Protein AF-A0A9D9NZW2-F1 (afdb_monomer_lite)

Structure (mmCIF, N/CA/C/O backbone):
data_AF-A0A9D9NZW2-F1
#
_entry.id   AF-A0A9D9NZW2-F1
#
loop_
_atom_site.group_PDB
_atom_site.id
_atom_site.type_symbol
_atom_site.label_atom_id
_atom_site.label_alt_id
_atom_site.label_comp_id
_atom_site.label_asym_id
_atom_site.label_entity_id
_atom_site.label_seq_id
_atom_site.pdbx_PDB_ins_code
_atom_site.Cartn_x
_atom_site.Cartn_y
_atom_site.Cartn_z
_atom_site.occupancy
_atom_site.B_iso_or_equiv
_atom_site.auth_seq_id
_atom_site.auth_comp_id
_atom_site.auth_asym_id
_atom_site.auth_atom_id
_atom_site.pdbx_PDB_model_num
ATOM 1 N N . MET A 1 1 ? 6.372 -15.892 -9.070 1.00 62.84 1 MET A N 1
ATOM 2 C CA . MET A 1 1 ? 6.797 -15.330 -7.766 1.00 62.84 1 MET A CA 1
ATOM 3 C C . MET A 1 1 ? 5.922 -14.153 -7.320 1.00 62.84 1 MET A C 1
ATOM 5 O O . MET A 1 1 ? 5.403 -14.233 -6.219 1.00 62.84 1 MET A O 1
ATOM 9 N N . LEU A 1 2 ? 5.647 -13.140 -8.160 1.00 72.00 2 LEU A N 1
ATOM 10 C CA . LEU A 1 2 ? 4.783 -11.990 -7.802 1.00 72.00 2 LEU A CA 1
ATOM 11 C C . LEU A 1 2 ? 3.370 -12.362 -7.312 1.00 72.00 2 LEU A C 1
ATOM 13 O O . LEU A 1 2 ? 2.926 -11.854 -6.289 1.00 72.00 2 LEU A O 1
ATOM 17 N N . GLY A 1 3 ? 2.687 -13.294 -7.989 1.00 74.12 3 GLY A N 1
ATOM 18 C CA . GLY A 1 3 ? 1.343 -13.726 -7.580 1.00 74.12 3 GLY A CA 1
ATOM 19 C C . GLY A 1 3 ? 1.293 -14.337 -6.174 1.00 74.12 3 GLY A C 1
ATOM 20 O O . GLY A 1 3 ? 0.371 -14.058 -5.420 1.00 74.12 3 GLY A O 1
ATOM 21 N N . GLY A 1 4 ? 2.322 -15.098 -5.782 1.00 78.94 4 GLY A N 1
ATOM 22 C CA . GLY A 1 4 ? 2.422 -15.648 -4.426 1.00 78.94 4 GLY A CA 1
ATOM 23 C C . GLY A 1 4 ? 2.634 -14.563 -3.368 1.00 78.94 4 GLY A C 1
ATOM 24 O O . GLY A 1 4 ? 2.028 -14.629 -2.306 1.00 78.94 4 GLY A O 1
ATOM 25 N N . GLY A 1 5 ? 3.429 -13.534 -3.683 1.00 81.75 5 GLY A N 1
ATOM 26 C CA . GLY A 1 5 ? 3.628 -12.381 -2.801 1.00 81.75 5 GLY A CA 1
ATOM 27 C C . GLY A 1 5 ? 2.346 -11.578 -2.578 1.00 81.75 5 GLY A C 1
ATOM 28 O O . GLY A 1 5 ? 2.044 -11.228 -1.443 1.00 81.75 5 GLY A O 1
ATOM 29 N N . LEU A 1 6 ? 1.550 -11.354 -3.630 1.00 82.50 6 LEU A N 1
ATOM 30 C CA . LEU A 1 6 ? 0.251 -10.679 -3.513 1.00 82.50 6 LEU A CA 1
ATOM 31 C C . LEU A 1 6 ? -0.757 -11.482 -2.697 1.00 82.50 6 LEU A C 1
ATOM 33 O O . LEU A 1 6 ? -1.469 -10.906 -1.881 1.00 82.50 6 LEU A O 1
ATOM 37 N N . ILE A 1 7 ? -0.801 -12.802 -2.891 1.00 84.00 7 ILE A N 1
ATOM 38 C CA . ILE A 1 7 ? -1.645 -13.682 -2.078 1.00 84.00 7 ILE A CA 1
ATOM 39 C C . ILE A 1 7 ? -1.197 -13.620 -0.616 1.00 84.00 7 ILE A C 1
ATOM 41 O O . ILE A 1 7 ? -2.038 -13.465 0.261 1.00 84.00 7 ILE A O 1
ATOM 4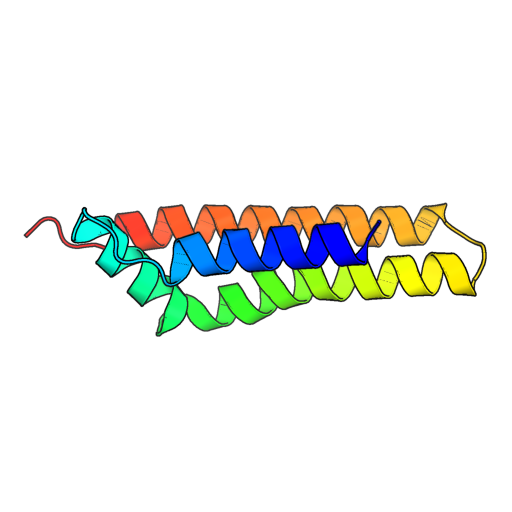5 N N . GLY A 1 8 ? 0.110 -13.685 -0.349 1.00 86.88 8 GLY A N 1
ATOM 46 C CA . GLY A 1 8 ? 0.655 -13.562 1.004 1.00 86.88 8 GLY A CA 1
ATOM 47 C C . GLY A 1 8 ? 0.298 -12.228 1.661 1.00 86.88 8 GLY A C 1
ATOM 48 O O . GLY A 1 8 ? -0.200 -12.221 2.782 1.00 86.88 8 GLY A O 1
ATOM 49 N N . LEU A 1 9 ? 0.476 -11.115 0.943 1.00 85.19 9 LEU A N 1
ATOM 50 C CA . LEU A 1 9 ? 0.098 -9.780 1.410 1.00 85.19 9 LEU A CA 1
ATOM 51 C C . LEU A 1 9 ? -1.403 -9.692 1.696 1.00 85.19 9 LEU A C 1
ATOM 53 O O . LEU A 1 9 ? -1.800 -9.208 2.750 1.00 85.19 9 LEU A O 1
ATOM 57 N N . PHE A 1 10 ? -2.235 -10.187 0.780 1.00 84.31 10 PHE A N 1
ATOM 58 C CA . PHE A 1 10 ? -3.681 -10.199 0.958 1.00 84.31 10 PHE A CA 1
ATOM 59 C C . PHE A 1 10 ? -4.088 -11.013 2.187 1.00 84.31 10 PHE A C 1
ATOM 61 O O . PHE A 1 10 ? -4.876 -10.535 2.994 1.00 84.31 10 PHE A O 1
ATOM 68 N N . VAL A 1 11 ? -3.537 -12.219 2.351 1.00 86.62 11 VAL A N 1
ATOM 69 C CA . VAL A 1 11 ? -3.817 -13.083 3.506 1.00 86.62 11 VAL A CA 1
ATOM 70 C C . VAL A 1 11 ? -3.395 -12.402 4.804 1.00 86.62 11 VAL A C 1
ATOM 72 O O . VAL A 1 11 ? -4.158 -12.428 5.764 1.00 86.62 11 VAL A O 1
ATOM 75 N N . LEU A 1 12 ? -2.226 -11.758 4.825 1.00 88.06 12 LEU A N 1
ATOM 76 C CA . LEU A 1 12 ? -1.727 -11.038 5.993 1.00 88.06 12 LEU A CA 1
ATOM 77 C C . LEU A 1 12 ? -2.650 -9.869 6.367 1.00 88.06 12 LEU A C 1
ATOM 79 O O . LEU A 1 12 ? -3.179 -9.847 7.476 1.00 88.06 12 LEU A O 1
ATOM 83 N N . VAL A 1 13 ? -2.944 -8.969 5.426 1.00 84.12 13 VAL A N 1
ATOM 84 C CA . VAL A 1 13 ? -3.828 -7.814 5.668 1.00 84.12 13 VAL A CA 1
ATOM 85 C C . VAL A 1 13 ? -5.246 -8.263 6.037 1.00 84.12 13 VAL A C 1
ATOM 87 O O . VAL A 1 13 ? -5.854 -7.726 6.960 1.00 84.12 13 VAL A O 1
ATOM 90 N N . ALA A 1 14 ? -5.782 -9.284 5.365 1.00 81.12 14 ALA A N 1
ATOM 91 C CA . ALA A 1 14 ? -7.086 -9.845 5.705 1.00 81.12 14 ALA A CA 1
ATOM 92 C C . ALA A 1 14 ? -7.089 -10.455 7.112 1.00 81.12 14 ALA A C 1
ATOM 94 O O . ALA A 1 14 ? -8.071 -10.302 7.837 1.00 81.12 14 ALA A O 1
ATOM 95 N N . SER A 1 15 ? -6.000 -11.117 7.514 1.00 82.19 15 SER A N 1
ATOM 96 C CA . SER A 1 15 ? -5.884 -11.675 8.859 1.00 82.19 15 SER A CA 1
ATOM 97 C C . SER A 1 15 ? -5.878 -10.584 9.930 1.00 82.19 15 SER A C 1
ATOM 99 O O . SER A 1 15 ? -6.583 -10.717 10.923 1.00 82.19 15 SER A O 1
ATOM 101 N N . GLU A 1 16 ? -5.192 -9.467 9.696 1.00 82.00 16 GLU A N 1
ATOM 102 C CA . GLU A 1 16 ? -5.149 -8.343 10.639 1.00 82.00 16 GLU A CA 1
ATOM 103 C C . GLU A 1 16 ? -6.483 -7.597 10.743 1.00 82.00 16 GLU A C 1
ATOM 105 O O . GLU A 1 16 ? -6.833 -7.101 11.807 1.00 82.00 16 GLU A O 1
ATOM 110 N N . LEU A 1 17 ? -7.259 -7.516 9.660 1.00 80.75 17 LEU A N 1
ATOM 111 C CA . LEU A 1 17 ? -8.509 -6.750 9.658 1.00 80.75 17 LEU A CA 1
ATOM 112 C C . LEU A 1 17 ? -9.739 -7.573 10.056 1.00 80.75 17 LEU A C 1
ATOM 114 O O . LEU A 1 17 ? -10.701 -7.013 10.583 1.00 80.75 17 LEU A O 1
ATOM 118 N N . LEU A 1 18 ? -9.749 -8.878 9.771 1.00 78.44 18 LEU A N 1
ATOM 119 C CA . LEU A 1 18 ? -10.961 -9.705 9.849 1.00 78.44 18 LEU A CA 1
ATOM 120 C C . LEU A 1 18 ? -10.919 -10.772 10.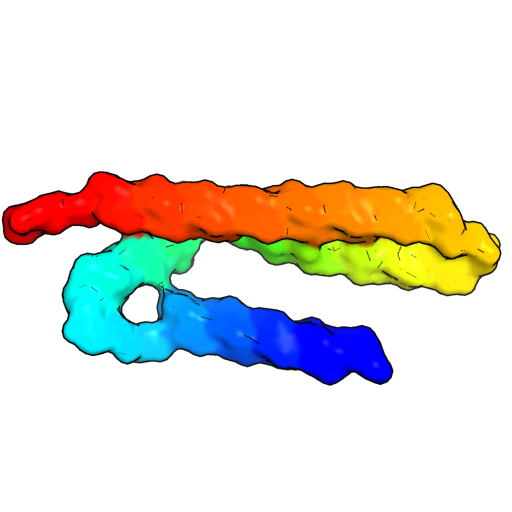943 1.00 78.44 18 LEU A C 1
ATOM 122 O O . LEU A 1 18 ? -11.974 -11.293 11.315 1.00 78.44 18 LEU A O 1
ATOM 126 N N . VAL A 1 19 ? -9.740 -11.131 11.459 1.00 80.88 19 VAL A N 1
ATOM 127 C CA . VAL A 1 19 ? -9.648 -12.147 12.515 1.00 80.88 19 VAL A CA 1
ATOM 128 C C . VAL A 1 19 ? -10.174 -11.565 13.832 1.00 80.88 19 VAL A C 1
ATOM 130 O O . VAL A 1 19 ? -9.890 -10.412 14.165 1.00 80.88 19 VAL A O 1
ATOM 133 N N . PRO A 1 20 ? -10.949 -12.338 14.615 1.00 72.44 20 PRO A N 1
ATOM 134 C CA . PRO A 1 20 ? -11.366 -11.919 15.945 1.00 72.44 20 PRO A CA 1
ATOM 135 C C . PRO A 1 20 ? -10.153 -11.615 16.827 1.00 72.44 20 PRO A C 1
ATOM 137 O O . PRO A 1 20 ? -9.316 -12.480 17.082 1.00 72.44 20 PRO A O 1
ATOM 140 N N . HIS A 1 21 ? -10.073 -10.384 17.323 1.00 72.44 21 HIS A N 1
ATOM 141 C CA . HIS A 1 21 ? -9.011 -9.978 18.233 1.00 72.44 21 HIS A CA 1
ATOM 142 C C . HIS A 1 21 ? -9.409 -10.311 19.670 1.00 72.44 21 HIS A C 1
ATOM 144 O O . HIS A 1 21 ? -10.505 -9.967 20.110 1.00 72.44 21 HIS A O 1
ATOM 150 N N . ALA A 1 22 ? -8.500 -10.926 20.432 1.00 70.06 22 ALA A N 1
ATOM 151 C CA . ALA A 1 22 ? -8.719 -11.199 21.856 1.00 70.06 22 ALA A CA 1
ATOM 152 C C . ALA A 1 22 ? -8.864 -9.908 22.688 1.00 70.06 22 ALA A C 1
ATOM 154 O O . ALA A 1 22 ? -9.494 -9.909 23.743 1.00 70.06 22 ALA A O 1
ATOM 155 N N . ASN A 1 23 ? -8.292 -8.800 22.207 1.00 79.50 23 ASN A N 1
ATOM 156 C CA . ASN A 1 23 ? -8.386 -7.493 22.838 1.00 79.50 23 ASN A CA 1
ATOM 157 C C . ASN A 1 23 ? -9.503 -6.658 22.189 1.00 79.50 23 ASN A C 1
ATOM 159 O O . ASN A 1 23 ? -9.434 -6.314 21.007 1.00 79.50 23 ASN A O 1
ATOM 163 N N . LEU A 1 24 ? -10.502 -6.290 22.997 1.00 81.19 24 LEU A N 1
ATOM 164 C CA . LEU A 1 24 ? -11.636 -5.443 22.612 1.00 81.19 24 LEU A CA 1
ATOM 165 C C . LEU A 1 24 ? -11.208 -4.091 22.021 1.00 81.19 24 LEU A C 1
ATOM 167 O O . LEU A 1 24 ? -11.894 -3.583 21.137 1.00 81.19 24 LEU A O 1
ATOM 171 N N . HIS A 1 25 ? -10.085 -3.520 22.466 1.00 80.31 25 HIS A N 1
ATOM 172 C CA . HIS A 1 25 ? -9.553 -2.287 21.885 1.00 80.31 25 HIS A CA 1
ATOM 173 C C . HIS A 1 25 ? -9.061 -2.534 20.453 1.00 80.31 25 HIS A C 1
ATOM 175 O O . HIS A 1 25 ? -9.491 -1.856 19.530 1.00 80.31 25 HIS A O 1
ATOM 181 N N . VAL A 1 26 ? -8.274 -3.581 20.206 1.00 81.31 26 VAL A N 1
ATOM 182 C CA . VAL A 1 26 ? -7.782 -3.863 18.845 1.00 81.31 26 VAL A CA 1
ATOM 183 C C . VAL A 1 26 ? -8.938 -4.183 17.884 1.00 81.31 26 VAL A C 1
ATOM 185 O O . VAL A 1 26 ? -8.959 -3.692 16.758 1.00 81.31 26 VAL A O 1
ATOM 188 N N . ALA A 1 27 ? -9.970 -4.895 18.352 1.00 83.31 27 ALA A N 1
ATOM 189 C CA . ALA A 1 27 ? -11.183 -5.132 17.564 1.00 83.31 27 ALA A CA 1
ATOM 190 C C . ALA A 1 27 ? -11.922 -3.828 17.194 1.00 83.31 27 ALA A C 1
ATOM 192 O O . ALA A 1 27 ? -12.436 -3.697 16.082 1.00 83.31 27 ALA A O 1
ATOM 193 N N . LYS A 1 28 ? -11.981 -2.854 18.114 1.00 84.38 28 LYS A N 1
ATOM 194 C CA . LYS A 1 28 ? -12.577 -1.534 17.850 1.00 84.38 28 LYS A CA 1
ATOM 195 C C . LYS A 1 28 ? -11.741 -0.728 16.844 1.00 84.38 28 LYS A C 1
ATOM 197 O O . LYS A 1 28 ? -12.339 -0.163 15.932 1.00 84.38 28 LYS A O 1
ATOM 202 N N . ALA A 1 29 ? -10.406 -0.743 16.937 1.00 86.12 29 ALA A N 1
ATOM 203 C CA . ALA A 1 29 ? -9.515 -0.103 15.953 1.00 86.12 29 ALA A CA 1
ATOM 204 C C . ALA A 1 29 ? -9.722 -0.687 14.549 1.00 86.12 29 ALA A C 1
ATOM 206 O O . ALA A 1 29 ? -9.995 0.051 13.605 1.00 86.12 29 ALA A O 1
ATOM 207 N N . ALA A 1 30 ? -9.692 -2.017 14.415 1.00 86.19 30 ALA A N 1
ATOM 208 C CA . ALA A 1 30 ? -9.920 -2.693 13.135 1.00 86.19 30 ALA A CA 1
ATOM 209 C C . ALA A 1 30 ? -11.291 -2.337 12.522 1.00 86.19 30 ALA A C 1
ATOM 211 O O . ALA A 1 30 ? -11.447 -2.219 11.303 1.00 86.19 30 ALA A O 1
ATOM 212 N N . ARG A 1 31 ? -12.306 -2.099 13.362 1.00 86.31 31 ARG A N 1
ATOM 213 C CA . ARG A 1 31 ? -13.621 -1.639 12.905 1.00 86.31 31 ARG A CA 1
ATOM 214 C C . ARG A 1 31 ? -13.598 -0.196 12.384 1.00 86.31 31 ARG A C 1
ATOM 216 O O . ARG A 1 31 ? -14.218 0.058 11.353 1.00 86.31 31 ARG A O 1
ATOM 223 N N . LEU A 1 32 ? -12.878 0.717 13.043 1.00 86.56 32 LEU A N 1
ATOM 224 C CA . LEU A 1 32 ? -12.692 2.103 12.573 1.00 86.56 32 LEU A CA 1
ATOM 225 C C . LEU A 1 32 ? -11.955 2.154 11.226 1.00 86.56 32 LEU A C 1
ATOM 227 O O . LEU A 1 32 ? -12.284 2.962 10.357 1.00 86.56 32 LEU A O 1
ATOM 231 N N . LEU A 1 33 ? -11.008 1.237 11.020 1.00 87.19 33 LEU A N 1
ATOM 232 C CA . LEU A 1 33 ? -10.300 1.075 9.749 1.00 87.19 33 LEU A CA 1
ATOM 233 C C . LEU A 1 33 ? -11.201 0.567 8.617 1.00 87.19 33 LEU A C 1
ATOM 235 O O . LEU A 1 33 ? -11.045 0.981 7.471 1.00 87.19 33 LEU A O 1
ATOM 239 N N . THR A 1 34 ? -12.145 -0.330 8.912 1.00 85.69 34 THR A N 1
ATOM 240 C CA . THR A 1 34 ? -12.933 -1.029 7.878 1.00 85.69 34 THR A CA 1
ATOM 241 C C . THR A 1 34 ? -14.291 -0.414 7.568 1.00 85.69 34 THR A C 1
ATOM 243 O O . THR A 1 34 ? -14.836 -0.732 6.510 1.00 85.69 34 THR A O 1
ATOM 246 N N . HIS A 1 35 ? -14.856 0.419 8.450 1.00 81.94 35 HIS A N 1
ATOM 247 C CA . HIS A 1 35 ? -16.213 0.953 8.285 1.00 81.94 35 HIS A CA 1
ATOM 248 C C . HIS A 1 35 ? -16.266 2.477 8.128 1.00 81.94 35 HIS A C 1
ATOM 250 O O . HIS A 1 35 ? -16.868 2.887 7.151 1.00 81.94 35 HIS A O 1
ATOM 256 N N . ASP A 1 36 ? -15.638 3.273 9.001 1.00 78.44 36 ASP A N 1
ATOM 257 C CA . ASP A 1 36 ? -15.397 4.734 8.910 1.00 78.44 36 ASP A CA 1
ATOM 258 C C . ASP A 1 36 ? -14.698 5.179 10.222 1.00 78.44 36 ASP A C 1
ATOM 260 O O . ASP A 1 36 ? -14.891 4.502 11.239 1.00 78.44 36 ASP A O 1
ATOM 264 N N . PRO A 1 37 ? -13.908 6.278 10.268 1.00 86.06 37 PRO A N 1
ATOM 265 C CA . PRO A 1 37 ? -13.648 7.275 9.216 1.00 86.06 37 PRO A CA 1
ATOM 266 C C . PRO A 1 37 ? -12.478 6.931 8.274 1.00 86.06 37 PRO A C 1
ATOM 268 O O . PRO A 1 37 ? -12.285 7.586 7.251 1.00 86.06 37 PRO A O 1
ATOM 271 N N . TYR A 1 38 ? -11.688 5.902 8.586 1.00 90.50 38 TYR A N 1
ATOM 272 C CA . TYR A 1 38 ? -10.403 5.644 7.919 1.00 90.50 38 TYR A CA 1
ATOM 273 C C . TYR A 1 38 ? -10.495 4.768 6.668 1.00 90.50 38 TYR A C 1
ATOM 275 O O . TYR A 1 38 ? -9.538 4.655 5.900 1.00 90.50 38 TYR A O 1
ATOM 283 N N . ARG A 1 39 ? -11.661 4.163 6.433 1.00 89.94 39 ARG A N 1
ATOM 284 C CA . ARG A 1 39 ? -11.896 3.215 5.340 1.00 89.94 39 ARG A CA 1
ATOM 285 C C . ARG A 1 39 ? -11.550 3.791 3.969 1.00 89.94 39 ARG A C 1
ATOM 287 O O . ARG A 1 39 ? -10.987 3.091 3.129 1.00 89.94 39 ARG A O 1
ATOM 294 N N . GLY A 1 40 ? -11.892 5.058 3.733 1.00 91.06 40 GLY A N 1
ATOM 295 C CA . GLY A 1 40 ? -11.590 5.739 2.475 1.00 91.06 40 GLY A CA 1
ATOM 296 C C . GLY A 1 40 ? -10.087 5.837 2.217 1.00 91.06 40 GLY A C 1
ATOM 297 O O . GLY A 1 40 ? -9.625 5.459 1.141 1.00 91.06 40 GLY A O 1
ATOM 298 N N . GLU A 1 41 ? -9.319 6.277 3.216 1.00 91.88 41 GLU A N 1
ATOM 299 C CA . GLU A 1 41 ? -7.862 6.387 3.102 1.00 91.88 41 GLU A CA 1
ATOM 300 C C . GLU A 1 41 ? -7.207 5.007 2.947 1.00 91.88 41 GLU A C 1
ATOM 302 O O . GLU A 1 41 ? -6.374 4.824 2.059 1.00 91.88 41 GLU A O 1
ATOM 307 N N . LEU A 1 42 ? -7.648 4.011 3.722 1.00 89.94 42 LEU A N 1
ATOM 308 C CA . LEU A 1 42 ? -7.151 2.638 3.623 1.00 89.94 42 LEU A CA 1
ATOM 309 C C . LEU A 1 42 ? -7.321 2.068 2.205 1.00 89.94 42 LEU A C 1
ATOM 311 O O . LEU A 1 42 ? -6.402 1.457 1.655 1.00 89.94 42 LEU A O 1
ATOM 315 N N . LEU A 1 43 ? -8.488 2.278 1.590 1.00 89.81 43 LEU A N 1
ATOM 316 C CA . LEU A 1 43 ? -8.771 1.780 0.244 1.00 89.81 43 LEU A CA 1
ATOM 317 C C . LEU A 1 43 ? -8.023 2.567 -0.838 1.00 89.81 43 LEU A C 1
ATOM 319 O O . LEU A 1 43 ? -7.466 1.965 -1.755 1.00 89.81 43 LEU A O 1
ATOM 323 N N . VAL A 1 44 ? -8.005 3.898 -0.759 1.00 92.88 44 VAL A N 1
ATOM 324 C CA . VAL A 1 44 ? -7.416 4.740 -1.811 1.00 92.88 44 VAL A CA 1
ATOM 325 C C . VAL A 1 44 ? -5.894 4.758 -1.723 1.00 92.88 44 VAL A C 1
ATOM 327 O O . VAL A 1 44 ? -5.220 4.527 -2.725 1.00 92.88 44 VAL A O 1
ATOM 330 N N . VAL A 1 45 ? -5.340 5.018 -0.541 1.00 93.00 45 VAL A N 1
ATOM 331 C CA . VAL A 1 45 ? -3.895 5.176 -0.347 1.00 93.00 45 VAL A CA 1
ATOM 332 C C . VAL A 1 45 ? -3.246 3.830 -0.055 1.00 93.00 45 VAL A C 1
ATOM 334 O O . VAL A 1 45 ? -2.311 3.450 -0.755 1.00 93.00 45 VAL A O 1
ATOM 337 N N . GLY A 1 46 ? -3.769 3.068 0.907 1.00 89.81 46 GLY A N 1
ATOM 338 C CA . GLY A 1 46 ? -3.216 1.758 1.260 1.00 89.81 46 GLY A CA 1
ATOM 339 C C . GLY A 1 46 ? -3.272 0.768 0.092 1.00 89.81 46 GLY A C 1
ATOM 340 O O . GLY A 1 46 ? -2.240 0.295 -0.380 1.00 89.81 46 GLY A O 1
ATOM 341 N N . LEU A 1 47 ? -4.471 0.482 -0.422 1.00 88.62 47 LEU A N 1
ATOM 342 C CA . LEU A 1 47 ? -4.645 -0.492 -1.507 1.00 88.62 47 LEU A CA 1
ATOM 343 C C . LEU A 1 47 ? -4.419 0.119 -2.900 1.00 88.62 47 LEU A C 1
ATOM 345 O O . LEU A 1 47 ? -3.711 -0.460 -3.726 1.00 88.62 47 LEU A O 1
ATOM 349 N N . GLY A 1 48 ? -5.001 1.284 -3.184 1.00 92.44 48 GLY A N 1
ATOM 350 C CA . GLY A 1 48 ? -4.866 1.934 -4.488 1.00 92.44 48 GLY A CA 1
ATOM 351 C C . GLY A 1 48 ? -3.424 2.359 -4.774 1.00 92.44 48 GLY A C 1
ATOM 352 O O . GLY A 1 48 ? -2.793 1.850 -5.701 1.00 92.44 48 GLY A O 1
ATOM 353 N N . VAL A 1 49 ? -2.872 3.260 -3.963 1.00 95.50 49 VAL A N 1
ATOM 354 C CA . VAL A 1 49 ? -1.493 3.736 -4.156 1.00 95.50 49 VAL A CA 1
ATOM 355 C C . VAL A 1 49 ? -0.474 2.673 -3.741 1.00 95.50 49 VAL A C 1
ATOM 357 O O . VAL A 1 49 ? 0.449 2.405 -4.500 1.00 95.50 49 VAL A O 1
ATOM 360 N N . GLY A 1 50 ? -0.648 2.017 -2.594 1.00 93.56 50 GLY A N 1
ATOM 361 C CA . GLY A 1 50 ? 0.334 1.070 -2.055 1.00 93.56 50 GLY A CA 1
ATOM 362 C C . GLY A 1 50 ? 0.459 -0.262 -2.783 1.00 93.56 50 GLY A C 1
ATOM 363 O O . GLY A 1 50 ? 1.504 -0.903 -2.685 1.00 93.56 50 GLY A O 1
ATOM 364 N N . VAL A 1 51 ? -0.573 -0.693 -3.517 1.00 91.75 51 VAL A N 1
ATOM 365 C CA . VAL A 1 51 ? -0.586 -2.009 -4.181 1.00 91.75 51 VAL A CA 1
ATOM 366 C C . VAL A 1 51 ? -0.859 -1.882 -5.674 1.00 91.75 51 VAL A C 1
ATOM 368 O O . VAL A 1 51 ? -0.081 -2.389 -6.484 1.00 91.75 51 VAL A O 1
ATOM 371 N N . LEU A 1 52 ? -1.930 -1.190 -6.070 1.00 94.25 52 LEU A N 1
ATOM 372 C CA . LEU A 1 52 ? -2.333 -1.150 -7.476 1.00 94.25 52 LEU A CA 1
ATOM 373 C C . LEU A 1 52 ? -1.332 -0.370 -8.343 1.00 94.25 52 LEU A C 1
ATOM 375 O O . LEU A 1 52 ? -0.947 -0.852 -9.410 1.00 94.25 52 LEU A O 1
ATOM 379 N N . VAL A 1 53 ? -0.860 0.793 -7.881 1.00 96.12 53 VAL A N 1
ATOM 380 C CA . VAL A 1 53 ? 0.127 1.603 -8.621 1.00 96.12 53 VAL A CA 1
ATOM 381 C C . VAL A 1 53 ? 1.455 0.854 -8.835 1.00 96.12 53 VAL A C 1
ATOM 383 O O . VAL A 1 53 ? 1.897 0.800 -9.986 1.00 96.12 53 VAL A O 1
ATOM 386 N N . PRO A 1 54 ? 2.081 0.216 -7.823 1.00 95.19 54 PRO A N 1
ATOM 387 C CA . PRO A 1 54 ? 3.272 -0.604 -8.027 1.00 95.19 54 PRO A CA 1
ATOM 388 C C . PRO A 1 54 ? 3.078 -1.727 -9.041 1.00 95.19 54 PRO A C 1
ATOM 390 O O . PRO A 1 54 ? 3.948 -1.940 -9.882 1.00 95.19 54 PRO A O 1
ATOM 393 N N . LEU A 1 55 ? 1.936 -2.420 -9.013 1.00 93.44 55 LEU A N 1
ATOM 394 C CA . LEU A 1 55 ? 1.656 -3.498 -9.964 1.00 93.44 55 LEU A CA 1
ATOM 395 C C . LEU A 1 55 ? 1.548 -2.990 -11.400 1.00 93.44 55 LEU A C 1
ATOM 397 O O . LEU A 1 55 ? 2.130 -3.590 -12.305 1.00 93.44 55 LEU A O 1
ATOM 401 N N . ILE A 1 56 ? 0.853 -1.870 -11.606 1.00 95.19 56 ILE A N 1
ATOM 402 C CA . ILE A 1 56 ? 0.750 -1.232 -12.922 1.00 95.19 56 ILE A CA 1
ATOM 403 C C . ILE A 1 56 ? 2.131 -0.759 -13.385 1.00 95.19 56 ILE A C 1
ATOM 405 O O . ILE A 1 56 ? 2.524 -1.037 -14.516 1.00 95.19 56 ILE A O 1
ATOM 409 N N . ALA A 1 57 ? 2.898 -0.099 -12.514 1.00 95.12 57 ALA A N 1
ATOM 410 C CA . ALA A 1 57 ? 4.235 0.382 -12.839 1.00 95.12 57 ALA A CA 1
ATOM 411 C C . ALA A 1 57 ? 5.165 -0.771 -13.246 1.00 95.12 57 ALA A C 1
ATOM 413 O O . ALA A 1 57 ? 5.819 -0.689 -14.281 1.00 95.12 57 ALA A O 1
ATOM 414 N N . LEU A 1 58 ? 5.175 -1.883 -12.507 1.00 92.75 58 LEU A N 1
ATOM 415 C CA . LEU A 1 58 ? 5.979 -3.058 -12.856 1.00 92.75 58 LEU A CA 1
ATOM 416 C C . LEU A 1 58 ? 5.518 -3.727 -14.162 1.00 92.75 58 LEU A C 1
ATOM 418 O O . LEU A 1 58 ? 6.356 -4.185 -14.940 1.00 92.75 58 LEU A O 1
ATOM 422 N N . ALA A 1 59 ? 4.213 -3.747 -14.451 1.00 93.31 59 ALA A N 1
ATOM 423 C CA . ALA A 1 59 ? 3.703 -4.234 -15.734 1.00 93.31 59 ALA A CA 1
ATOM 424 C C . ALA A 1 59 ? 4.174 -3.352 -16.906 1.00 93.31 59 ALA A C 1
ATOM 426 O O . ALA A 1 59 ? 4.620 -3.870 -17.931 1.00 93.31 59 ALA A O 1
ATOM 427 N N . LEU A 1 60 ? 4.150 -2.025 -16.737 1.00 94.62 60 LEU A N 1
ATOM 428 C CA . LEU A 1 60 ? 4.674 -1.068 -17.717 1.00 94.62 60 LEU A CA 1
ATOM 429 C C . LEU A 1 60 ? 6.198 -1.168 -17.864 1.00 94.62 60 LEU A C 1
ATOM 431 O O . LEU A 1 60 ? 6.713 -1.060 -18.978 1.00 94.62 60 LEU A O 1
ATOM 435 N N . ALA A 1 61 ? 6.919 -1.432 -16.772 1.00 94.31 61 ALA A N 1
ATOM 436 C CA . ALA A 1 61 ? 8.355 -1.699 -16.782 1.00 94.31 61 ALA A CA 1
ATOM 437 C C . ALA A 1 61 ? 8.694 -2.867 -17.706 1.00 94.31 61 ALA A C 1
ATOM 439 O O . ALA A 1 61 ? 9.594 -2.771 -18.539 1.00 94.31 61 ALA A O 1
ATOM 440 N N . TRP A 1 62 ? 7.930 -3.951 -17.578 1.00 91.88 62 TRP A N 1
ATOM 441 C CA . TRP A 1 62 ? 8.124 -5.153 -18.371 1.00 91.88 62 TRP A CA 1
ATOM 442 C C . TRP A 1 62 ? 7.731 -4.947 -19.837 1.00 91.88 62 TRP A C 1
ATOM 444 O O . TRP A 1 62 ? 8.493 -5.313 -20.726 1.00 91.88 62 TRP A O 1
ATOM 454 N N . ALA A 1 63 ? 6.596 -4.289 -20.095 1.00 93.44 63 ALA A N 1
ATOM 455 C CA . ALA A 1 63 ? 6.116 -4.020 -21.451 1.00 93.44 63 ALA A CA 1
ATOM 456 C C . ALA A 1 63 ? 7.014 -3.044 -22.234 1.00 93.44 63 ALA A C 1
ATOM 458 O O . ALA A 1 63 ? 7.195 -3.201 -23.438 1.00 93.44 63 ALA A O 1
ATOM 459 N N . SER A 1 64 ? 7.578 -2.036 -21.562 1.00 93.88 64 SER A N 1
ATOM 460 C CA . SER A 1 64 ? 8.452 -1.031 -22.188 1.00 93.88 64 SER A CA 1
ATOM 461 C C . SER A 1 64 ? 9.925 -1.444 -22.261 1.00 93.88 64 SER A C 1
ATOM 463 O O . SER A 1 64 ? 10.705 -0.782 -22.941 1.00 93.88 64 SER A O 1
ATOM 465 N N . GLY A 1 65 ? 10.332 -2.492 -21.534 1.00 93.06 65 GLY A N 1
ATOM 466 C CA . GLY A 1 65 ? 11.734 -2.899 -21.392 1.00 93.06 65 GLY A CA 1
ATOM 467 C C . GLY A 1 65 ? 12.602 -1.929 -20.578 1.00 93.06 65 GLY A C 1
ATOM 468 O O . GLY A 1 65 ? 13.805 -2.147 -20.453 1.00 93.06 65 GLY A O 1
ATOM 469 N N . ASN A 1 66 ? 12.024 -0.865 -20.010 1.00 91.75 66 ASN A N 1
ATOM 470 C CA . ASN A 1 66 ? 12.754 0.156 -19.264 1.00 91.75 66 ASN A CA 1
ATOM 471 C C . ASN A 1 66 ? 12.471 0.044 -17.764 1.00 91.75 66 ASN A C 1
ATOM 473 O O . ASN A 1 66 ? 11.578 0.698 -17.235 1.00 91.75 66 ASN A O 1
ATOM 477 N N . LEU A 1 67 ? 13.232 -0.788 -17.055 1.00 91.25 67 LEU A N 1
ATOM 478 C CA . LEU A 1 67 ? 12.927 -1.080 -15.654 1.00 91.25 67 LEU A CA 1
ATOM 479 C C . LEU A 1 67 ? 13.129 0.112 -14.711 1.00 91.25 67 LEU A C 1
ATOM 481 O O . LEU A 1 67 ? 12.353 0.269 -13.770 1.00 91.25 67 LEU A O 1
ATOM 485 N N . ALA A 1 68 ? 14.156 0.933 -14.931 1.00 93.62 68 ALA A N 1
ATOM 486 C CA . ALA A 1 68 ? 14.617 1.913 -13.948 1.00 93.62 68 ALA A CA 1
ATOM 487 C C . ALA A 1 68 ? 13.543 2.935 -13.505 1.00 93.62 68 ALA A C 1
A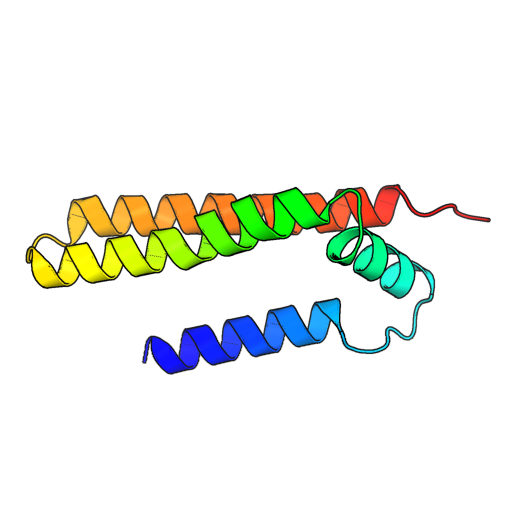TOM 489 O O . ALA A 1 68 ? 13.255 2.987 -12.308 1.00 93.62 68 ALA A O 1
ATOM 490 N N . PRO A 1 69 ? 12.901 3.713 -14.401 1.00 94.94 69 PRO A N 1
ATOM 491 C CA . PRO A 1 69 ? 11.938 4.733 -13.983 1.00 94.94 69 PRO A CA 1
ATOM 492 C C . PRO A 1 69 ? 10.691 4.115 -13.342 1.00 94.94 69 PRO A C 1
ATOM 494 O O . PRO A 1 69 ? 10.204 4.597 -12.321 1.00 94.94 69 PRO A O 1
ATOM 497 N N . TRP A 1 70 ? 10.204 3.006 -13.894 1.00 95.50 70 TRP A N 1
ATOM 498 C CA . TRP A 1 70 ? 9.012 2.334 -13.389 1.00 95.50 70 TRP A CA 1
ATOM 499 C C . TRP A 1 70 ? 9.243 1.645 -12.040 1.00 95.50 70 TRP A C 1
ATOM 501 O O . TRP A 1 70 ? 8.337 1.611 -11.210 1.00 95.50 70 TRP A O 1
ATOM 511 N N . SER A 1 71 ? 10.463 1.165 -11.777 1.00 93.75 71 SER A N 1
ATOM 512 C CA . SER A 1 71 ? 10.830 0.600 -10.471 1.00 93.75 71 SER A CA 1
ATOM 513 C C . SER A 1 71 ? 10.840 1.669 -9.380 1.00 93.75 71 SER A C 1
ATOM 515 O O . SER A 1 71 ? 10.400 1.403 -8.265 1.00 93.75 71 SER A O 1
ATOM 517 N N . VAL A 1 72 ? 11.279 2.893 -9.701 1.00 97.00 72 VAL A N 1
ATOM 518 C CA . VAL A 1 72 ? 11.231 4.029 -8.767 1.00 97.00 72 VAL A CA 1
ATOM 519 C C . VAL A 1 72 ? 9.784 4.388 -8.429 1.00 97.00 72 VAL A C 1
ATOM 521 O O . VAL A 1 72 ? 9.453 4.522 -7.254 1.00 97.00 72 VAL A O 1
ATOM 524 N N . VAL A 1 73 ? 8.905 4.476 -9.435 1.00 96.62 73 VAL A N 1
ATOM 525 C CA . VAL A 1 73 ? 7.470 4.737 -9.217 1.00 96.62 73 VAL A CA 1
ATOM 526 C C . VAL A 1 73 ? 6.846 3.659 -8.333 1.00 96.62 73 VAL A C 1
ATOM 528 O O . VAL A 1 73 ? 6.153 3.983 -7.370 1.00 96.62 73 VAL A O 1
ATOM 531 N N . ALA A 1 74 ? 7.128 2.386 -8.619 1.00 95.50 74 ALA A N 1
ATOM 532 C CA . ALA A 1 74 ? 6.616 1.273 -7.831 1.00 95.50 74 ALA A CA 1
ATOM 533 C C . ALA A 1 74 ? 7.097 1.323 -6.373 1.00 95.50 74 ALA A C 1
ATOM 535 O O . ALA A 1 74 ? 6.292 1.160 -5.459 1.00 95.50 74 ALA A O 1
ATOM 536 N N . ALA A 1 75 ? 8.386 1.589 -6.147 1.00 95.62 75 ALA A N 1
ATOM 537 C CA . ALA A 1 75 ? 8.956 1.666 -4.806 1.00 95.62 75 ALA A CA 1
ATOM 538 C C . ALA A 1 75 ? 8.361 2.824 -3.991 1.00 95.62 75 ALA A C 1
ATOM 540 O O . ALA A 1 75 ? 7.938 2.625 -2.855 1.00 95.62 75 ALA A O 1
ATOM 541 N N . VAL A 1 76 ? 8.278 4.022 -4.577 1.00 98.12 76 VAL A N 1
ATOM 542 C CA . VAL A 1 76 ? 7.724 5.207 -3.903 1.00 98.12 76 VAL A CA 1
ATOM 543 C C . VAL A 1 76 ? 6.251 5.000 -3.557 1.00 98.12 76 VAL A C 1
ATOM 545 O O . VAL A 1 76 ? 5.844 5.271 -2.431 1.00 98.12 76 VAL A O 1
ATOM 548 N N . ALA A 1 77 ? 5.455 4.480 -4.493 1.00 97.38 77 ALA A N 1
ATOM 549 C CA . ALA A 1 77 ? 4.035 4.235 -4.261 1.00 97.38 77 ALA A CA 1
ATOM 550 C C . ALA A 1 77 ? 3.801 3.180 -3.163 1.00 97.38 77 ALA A C 1
ATOM 552 O O . ALA A 1 77 ? 2.960 3.388 -2.288 1.00 97.38 77 ALA A O 1
ATOM 553 N N . ALA A 1 78 ? 4.601 2.106 -3.142 1.00 95.56 78 ALA A N 1
ATOM 554 C CA . ALA A 1 78 ? 4.551 1.099 -2.083 1.00 95.56 78 ALA A CA 1
ATOM 555 C C . ALA A 1 78 ? 4.875 1.694 -0.701 1.00 95.56 78 ALA A C 1
ATOM 557 O O . ALA A 1 78 ? 4.174 1.408 0.268 1.00 95.56 78 ALA A O 1
ATOM 558 N N . LEU A 1 79 ? 5.888 2.565 -0.610 1.00 97.12 79 LEU A N 1
ATOM 559 C CA . LEU A 1 79 ? 6.242 3.245 0.641 1.00 97.12 79 LEU A CA 1
ATOM 560 C C . LEU A 1 79 ? 5.140 4.197 1.121 1.00 97.12 79 LEU A C 1
ATOM 562 O O . LEU A 1 79 ? 4.860 4.236 2.315 1.00 97.12 79 LEU A O 1
ATOM 566 N N . ILE A 1 80 ? 4.488 4.926 0.210 1.00 97.44 80 ILE A N 1
ATOM 567 C CA . ILE A 1 80 ? 3.354 5.802 0.550 1.00 97.44 80 ILE A CA 1
ATOM 568 C C . ILE A 1 80 ? 2.200 4.985 1.137 1.00 97.44 80 ILE A C 1
ATOM 570 O O . ILE A 1 80 ? 1.641 5.361 2.168 1.00 97.44 80 ILE A O 1
ATOM 574 N N . GLY A 1 81 ? 1.853 3.864 0.501 1.00 95.31 81 GLY A N 1
ATOM 575 C CA . GLY A 1 81 ? 0.791 2.991 0.992 1.00 95.31 81 GLY A CA 1
ATOM 576 C C . GLY A 1 81 ? 1.116 2.360 2.342 1.00 95.31 81 GLY A C 1
ATOM 577 O O . GLY A 1 81 ? 0.261 2.357 3.224 1.00 95.31 81 GLY A O 1
ATOM 578 N N . LEU A 1 82 ? 2.355 1.887 2.528 1.00 94.25 82 LEU A N 1
ATOM 579 C CA . LEU A 1 82 ? 2.819 1.328 3.800 1.00 94.25 82 LEU A CA 1
ATOM 580 C C . LEU A 1 82 ? 2.768 2.370 4.923 1.00 94.25 82 LEU A C 1
ATOM 582 O O . LEU A 1 82 ? 2.223 2.102 5.989 1.00 94.25 82 LEU A O 1
ATOM 586 N N . TRP A 1 83 ? 3.280 3.572 4.665 1.00 96.25 83 TRP A N 1
ATOM 587 C CA . TRP A 1 83 ? 3.271 4.654 5.644 1.00 96.25 83 TRP A CA 1
ATOM 588 C C . TRP A 1 83 ? 1.847 5.072 6.033 1.00 96.25 83 TRP A C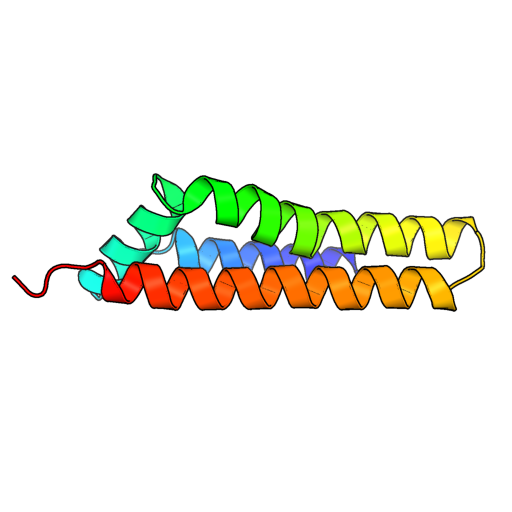 1
ATOM 590 O O . TRP A 1 83 ? 1.555 5.247 7.215 1.00 96.25 83 TRP A O 1
ATOM 600 N N . SER A 1 84 ? 0.939 5.195 5.057 1.00 95.38 84 SER A N 1
ATOM 601 C CA . SER A 1 84 ? -0.475 5.476 5.332 1.00 95.38 84 SER A CA 1
ATOM 602 C C . SER A 1 84 ? -1.107 4.357 6.163 1.00 95.38 84 SER A C 1
ATOM 604 O O . SER A 1 84 ? -1.749 4.649 7.166 1.00 95.38 84 SER A O 1
ATOM 606 N N . TYR A 1 85 ? -0.857 3.087 5.827 1.00 92.19 85 TYR A N 1
ATOM 607 C CA . TYR A 1 85 ? -1.365 1.946 6.594 1.00 92.19 85 TYR A CA 1
ATOM 608 C C . TYR A 1 85 ? -0.937 1.985 8.069 1.00 92.19 85 TYR A C 1
ATOM 610 O O . TYR A 1 85 ? -1.782 1.862 8.955 1.00 92.19 85 TYR A O 1
ATOM 618 N N . GLU A 1 86 ? 0.352 2.204 8.343 1.00 93.06 86 GLU A N 1
ATOM 619 C CA . GLU A 1 86 ? 0.871 2.298 9.715 1.00 93.06 86 GLU A CA 1
ATOM 620 C C . GLU A 1 86 ? 0.264 3.479 10.474 1.00 93.06 86 GLU A C 1
ATOM 622 O O . GLU A 1 86 ? -0.172 3.335 11.618 1.00 93.06 86 GLU A O 1
ATOM 627 N N . ARG A 1 87 ? 0.189 4.645 9.824 1.00 94.94 87 ARG A N 1
ATOM 628 C CA 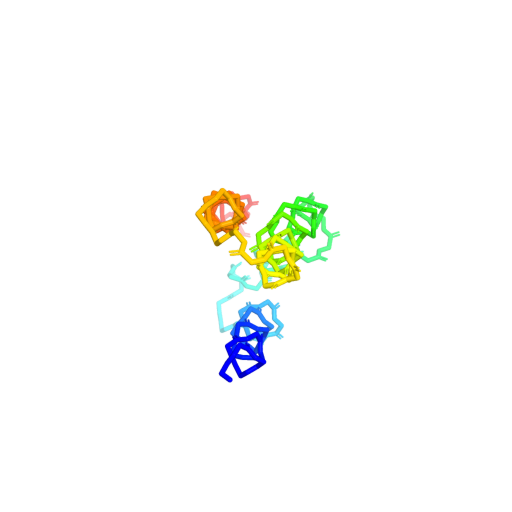. ARG A 1 87 ? -0.399 5.849 10.414 1.00 94.94 87 ARG A CA 1
ATOM 629 C C . ARG A 1 87 ? -1.859 5.629 10.798 1.00 94.94 87 ARG A C 1
ATOM 631 O O . ARG A 1 87 ? -2.246 5.980 11.909 1.00 94.94 87 ARG A O 1
ATOM 638 N N . LEU A 1 88 ? -2.641 5.000 9.923 1.00 93.06 88 LEU A N 1
ATOM 639 C CA . LEU A 1 88 ? -4.044 4.692 10.186 1.00 93.06 88 LEU A CA 1
ATOM 640 C C . LEU A 1 88 ? -4.212 3.765 11.394 1.00 93.06 88 LEU A C 1
ATOM 642 O O . LEU A 1 88 ? -5.112 3.984 12.197 1.00 93.06 88 LEU A O 1
ATOM 646 N N . TRP A 1 89 ? -3.346 2.764 11.571 1.00 90.25 89 TRP A N 1
ATOM 647 C CA . TRP A 1 89 ? -3.382 1.904 12.761 1.00 90.25 89 TRP A CA 1
ATOM 648 C C . TRP A 1 89 ? -3.051 2.652 14.053 1.00 90.25 89 TRP A C 1
ATOM 650 O O . TRP A 1 89 ? -3.677 2.396 15.084 1.00 90.25 89 TRP A O 1
ATOM 660 N N . VAL A 1 90 ? -2.094 3.582 14.005 1.00 92.88 90 VAL A N 1
ATOM 661 C CA . VAL A 1 90 ? -1.758 4.434 15.154 1.00 92.88 90 VAL A CA 1
ATOM 662 C C . VAL A 1 90 ? -2.933 5.348 15.508 1.00 92.88 90 VAL A C 1
ATOM 664 O O . VAL A 1 90 ? -3.351 5.365 16.665 1.00 92.88 90 VAL A O 1
ATOM 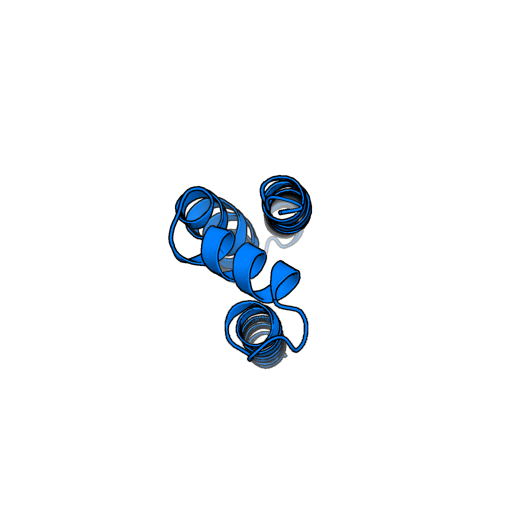667 N N . GLU A 1 91 ? -3.496 6.055 14.526 1.00 92.88 91 GLU A N 1
ATOM 668 C CA . GLU A 1 91 ? -4.635 6.964 14.722 1.00 92.88 91 GLU A CA 1
ATOM 669 C C . GLU A 1 91 ? -5.879 6.197 15.208 1.00 92.88 91 GLU A C 1
ATOM 671 O O . GLU A 1 91 ? -6.463 6.541 16.235 1.00 92.88 91 GLU A O 1
ATOM 676 N N . ALA A 1 92 ? -6.217 5.071 14.571 1.00 90.19 92 ALA A N 1
ATOM 677 C CA . ALA A 1 92 ? -7.349 4.238 14.975 1.00 90.19 92 ALA A CA 1
ATOM 678 C C . ALA A 1 92 ? -7.195 3.653 16.385 1.00 90.19 92 ALA A C 1
ATOM 680 O O . ALA A 1 92 ? -8.200 3.401 17.045 1.00 90.19 92 ALA A O 1
ATOM 681 N N . GLY A 1 93 ? -5.965 3.418 16.853 1.00 88.12 93 GLY A N 1
ATOM 682 C CA . GLY A 1 93 ? -5.698 3.006 18.230 1.00 88.12 93 GLY A CA 1
ATOM 683 C C . GLY A 1 93 ? -5.888 4.140 19.242 1.00 88.12 93 GLY A C 1
ATOM 684 O O . GLY A 1 93 ? -6.359 3.893 20.352 1.00 88.12 93 GLY A O 1
ATOM 685 N N . GLN A 1 94 ? -5.549 5.374 18.859 1.00 89.88 94 GLN A N 1
ATOM 686 C CA . GLN A 1 94 ? -5.683 6.572 19.696 1.00 89.88 94 GLN A CA 1
ATOM 687 C C . GLN A 1 94 ? -7.136 7.047 19.827 1.00 89.88 94 GLN A C 1
ATOM 689 O O . GLN A 1 94 ? -7.511 7.564 20.877 1.00 89.88 94 GLN A O 1
ATOM 694 N N . ASP A 1 95 ? -7.961 6.808 18.809 1.00 88.75 95 ASP A N 1
ATOM 695 C CA . ASP A 1 95 ? -9.379 7.187 18.786 1.00 88.75 95 ASP A CA 1
ATOM 696 C C . ASP A 1 95 ? -10.281 6.300 19.666 1.00 88.75 95 ASP A C 1
ATOM 698 O O . ASP A 1 95 ? -11.478 6.563 19.820 1.00 88.75 95 ASP A O 1
ATOM 702 N N . ILE A 1 96 ? -9.740 5.239 20.271 1.00 86.00 96 ILE A N 1
ATOM 703 C CA . ILE A 1 96 ? -10.522 4.340 21.121 1.00 86.00 96 ILE A CA 1
ATOM 704 C C . ILE A 1 96 ? -10.672 4.932 22.526 1.00 86.00 96 ILE A C 1
ATOM 706 O O . ILE A 1 96 ? -9.670 5.131 23.215 1.00 86.00 96 ILE A O 1
ATOM 710 N N . PRO A 1 97 ? -11.909 5.106 23.030 1.00 80.44 97 PRO A N 1
ATOM 711 C CA . PRO A 1 97 ? -12.132 5.539 24.402 1.00 80.44 97 PRO A CA 1
ATOM 712 C C . PRO A 1 97 ? -11.551 4.546 25.415 1.00 80.44 97 PRO A C 1
ATOM 714 O O . PRO A 1 97 ? -11.708 3.330 25.277 1.00 80.44 97 PRO A O 1
ATOM 717 N N . LEU A 1 98 ? -10.937 5.077 26.474 1.00 74.06 98 LEU A N 1
ATOM 718 C CA . LEU A 1 98 ? -10.401 4.303 27.601 1.00 74.06 98 LEU A CA 1
ATOM 719 C C . LEU A 1 98 ? -11.483 3.832 28.597 1.00 74.06 98 LEU A C 1
ATOM 721 O O . LEU A 1 98 ? -11.142 3.207 29.600 1.00 74.06 98 LEU A O 1
ATOM 725 N N . SER A 1 99 ? -12.758 4.157 28.346 1.00 63.66 99 SER A N 1
ATOM 726 C CA . SER A 1 99 ? -13.916 3.862 29.206 1.00 63.66 99 SER A CA 1
ATOM 727 C C . SER A 1 99 ? -14.638 2.572 28.836 1.00 63.66 99 SER A C 1
ATOM 729 O O . SER A 1 99 ? -14.978 2.435 27.632 1.00 63.66 99 SER A O 1
#

Sequence (99 aa):
MLGGGLIGLFVLVASELLVPHANLHVAKAARLLTHDPYRGELLVVGLGVGVLVPLIALALAWASGNLAPWSVVAAVAALIGLWSYERLWVEAGQDIPLS

Foldseek 3Di:
DVVVVVVVVCVVVCCQLPPDDPDPLSVQLSCCCCPDDNVVVLVCQQPVQQPVQLVVLVVVCVVVVPPPVSVVSNVVSNVRNVVSVVVSSVVSSVPDDPD

Radius of gyration: 15.82 Å; chains: 1; bounding box: 31×23×51 Å

Secondary structure (DSSP, 8-state):
-HHHHHHHHHHHHHHHHHSPPSSHHHHHHHHHHHSSSSHHHIIIIIIIIIIIHHHHHHHHHHHHS-HHHHHHHHHHHHHHHHHHHHHHHHHHHHTS---

pLDDT: mean 88.14, std 7.57, range [62.84, 98.12]